Protein AF-A0A1V6HYK6-F1 (afdb_monomer_lite)

Secondary structure (DSSP, 8-state):
-HHHHHHHHHHHHHHTTSSS--EEEEEEESSEEEEEEEEEE-GGGHHHHHHHHHHHHHHHS--S---HHHHHHHHHSHHHHHHHHHHTSPPEEEEEE-TTS-EEEEEEEEEE-

pLDDT: mean 82.44, std 11.43, range [49.16, 95.62]

Radius of gyration: 14.45 Å; chains: 1; bounding box: 34×22×45 Å

Sequence (113 aa):
MIAANEMLDNVVKYTSNKILPQVFIAIRKMDTLQLITANTITPIQVDSLRNAVYDANRLSQPKTKIDHNEAKEKNKKLGLIDVYHKTKNPIQINFYTINDGSIFAEVIATFKI

Foldseek 3Di:
DVLLVLLVCVLCVVQVPDPDRDWDWDWDDDLWTKTKIKTWDAPVCVVVVVVLLVLLQVLLDDDDDQDPVNVVSCVVNVSNVVLCVVQVDRKDWDWDQDPVRIIIIMIMRIHRD

Structure (mmCIF, N/CA/C/O backbone):
data_AF-A0A1V6HYK6-F1
#
_entry.id   AF-A0A1V6HYK6-F1
#
loop_
_atom_site.group_PDB
_atom_site.id
_atom_site.type_symbol
_atom_site.label_atom_id
_atom_site.label_alt_id
_atom_site.label_comp_id
_atom_site.label_asym_id
_atom_site.label_entity_id
_atom_site.label_seq_id
_atom_site.pdbx_PDB_ins_code
_atom_site.Cartn_x
_atom_site.Cartn_y
_atom_site.Cartn_z
_atom_site.occupancy
_atom_site.B_iso_or_equiv
_atom_site.auth_seq_id
_atom_site.auth_comp_id
_atom_site.auth_asym_id
_atom_site.auth_atom_id
_atom_site.pdbx_PDB_model_num
ATOM 1 N N . MET A 1 1 ? -12.233 12.246 4.524 1.00 49.69 1 MET A N 1
ATOM 2 C CA . MET A 1 1 ? -11.544 13.059 3.497 1.00 49.69 1 MET A CA 1
ATOM 3 C C . MET A 1 1 ? -10.010 13.048 3.622 1.00 49.69 1 MET A C 1
ATOM 5 O O . MET A 1 1 ? -9.355 13.159 2.605 1.00 49.69 1 MET A O 1
ATOM 9 N N . ILE A 1 2 ? -9.415 12.818 4.805 1.00 63.06 2 ILE A N 1
ATOM 10 C CA . ILE A 1 2 ? -7.945 12.883 5.003 1.00 63.06 2 ILE A CA 1
ATOM 11 C C . ILE A 1 2 ? -7.184 11.633 4.500 1.00 63.06 2 ILE A C 1
ATOM 13 O O . ILE A 1 2 ? -6.073 11.755 4.007 1.00 63.06 2 ILE A O 1
ATOM 17 N N . ALA A 1 3 ? -7.766 10.430 4.564 1.00 68.75 3 ALA A N 1
ATOM 18 C CA . ALA A 1 3 ? -7.083 9.209 4.102 1.00 68.75 3 ALA A CA 1
ATOM 19 C C . ALA A 1 3 ? -6.807 9.201 2.586 1.00 68.75 3 ALA A C 1
ATOM 21 O O . ALA A 1 3 ? -5.848 8.579 2.145 1.00 68.75 3 ALA A O 1
ATOM 22 N N . ALA A 1 4 ? -7.620 9.921 1.805 1.00 72.25 4 ALA A N 1
ATOM 23 C CA . ALA A 1 4 ? -7.391 10.077 0.375 1.00 72.25 4 ALA A CA 1
ATOM 24 C C . ALA A 1 4 ? -6.117 10.858 0.069 1.00 72.25 4 ALA A C 1
ATOM 26 O O . ALA A 1 4 ? -5.361 10.448 -0.804 1.00 72.25 4 ALA A O 1
ATOM 27 N N . ASN A 1 5 ? -5.846 11.910 0.843 1.00 77.31 5 ASN A N 1
ATOM 28 C CA . ASN A 1 5 ? -4.618 12.684 0.708 1.00 77.31 5 ASN A CA 1
ATOM 29 C C . ASN A 1 5 ? -3.391 11.836 1.055 1.00 77.31 5 ASN A C 1
ATOM 31 O O . ASN A 1 5 ? -2.428 11.860 0.310 1.00 77.31 5 ASN A O 1
ATOM 35 N N . GLU A 1 6 ? -3.446 11.020 2.112 1.00 79.50 6 GLU A N 1
ATOM 36 C CA . GLU A 1 6 ? -2.322 10.141 2.484 1.00 79.50 6 GLU A CA 1
ATOM 37 C C . GLU A 1 6 ? -2.017 9.087 1.409 1.00 79.50 6 GLU A C 1
ATOM 39 O O . GLU A 1 6 ? -0.860 8.841 1.066 1.00 79.50 6 GLU A O 1
ATOM 44 N N . MET A 1 7 ? -3.057 8.450 0.858 1.00 81.12 7 MET A N 1
ATOM 45 C CA . MET A 1 7 ? -2.880 7.471 -0.218 1.00 81.12 7 MET A CA 1
ATOM 46 C C . MET A 1 7 ? -2.367 8.135 -1.498 1.00 81.12 7 MET A C 1
ATOM 48 O O . MET A 1 7 ? -1.476 7.594 -2.154 1.00 81.12 7 MET A O 1
ATOM 52 N N . LEU A 1 8 ? -2.875 9.327 -1.817 1.00 80.25 8 LEU A N 1
ATOM 53 C CA . LEU A 1 8 ? -2.424 10.108 -2.961 1.00 80.25 8 LEU A CA 1
ATOM 54 C C . LEU A 1 8 ? -0.969 10.558 -2.804 1.00 80.25 8 LEU A C 1
ATOM 56 O O . LEU A 1 8 ? -0.177 10.353 -3.717 1.00 80.25 8 LEU A O 1
ATOM 60 N N . ASP A 1 9 ? -0.596 11.099 -1.647 1.00 81.19 9 ASP A N 1
ATOM 61 C CA . ASP A 1 9 ? 0.763 11.548 -1.346 1.00 81.19 9 ASP A CA 1
ATOM 62 C C . ASP A 1 9 ? 1.774 10.415 -1.500 1.00 81.19 9 ASP A C 1
ATOM 64 O O . ASP A 1 9 ? 2.855 10.623 -2.052 1.00 81.19 9 ASP A O 1
ATOM 68 N N . ASN A 1 10 ? 1.434 9.208 -1.040 1.00 76.62 10 ASN A N 1
ATOM 69 C CA . ASN A 1 10 ? 2.308 8.044 -1.172 1.00 76.62 10 ASN A CA 1
ATOM 70 C C . ASN A 1 10 ? 2.553 7.680 -2.640 1.00 76.62 10 ASN A C 1
ATOM 72 O O . ASN A 1 10 ? 3.697 7.447 -3.036 1.00 76.62 10 ASN A O 1
ATOM 76 N N . VAL A 1 11 ? 1.500 7.672 -3.460 1.00 78.31 11 VAL A N 1
ATOM 77 C CA . VAL A 1 11 ? 1.625 7.350 -4.885 1.00 78.31 11 VAL A CA 1
ATOM 78 C C . VAL A 1 11 ? 2.319 8.476 -5.658 1.00 78.31 11 VAL A C 1
ATOM 80 O O . VAL A 1 11 ? 3.193 8.203 -6.481 1.00 78.31 11 VAL A O 1
ATOM 83 N N . VAL A 1 12 ? 2.015 9.741 -5.365 1.00 78.50 12 VAL A N 1
ATOM 84 C CA . VAL A 1 12 ? 2.657 10.902 -6.001 1.00 78.50 12 VAL A CA 1
ATOM 85 C C . VAL A 1 12 ? 4.147 10.964 -5.663 1.00 78.50 12 VAL A C 1
ATOM 87 O O . VAL A 1 12 ? 4.958 11.043 -6.580 1.00 78.50 12 VAL A O 1
ATOM 90 N N . LYS A 1 13 ? 4.540 10.847 -4.384 1.00 80.38 13 LYS A N 1
ATOM 91 C CA . LYS A 1 13 ? 5.960 10.848 -3.967 1.00 80.38 13 LYS A CA 1
ATOM 92 C C . LYS A 1 13 ? 6.772 9.749 -4.647 1.00 80.38 13 LYS A C 1
ATOM 94 O O . LYS A 1 13 ? 7.943 9.943 -4.956 1.00 80.38 13 LYS A O 1
ATOM 99 N N . TYR A 1 14 ? 6.166 8.582 -4.849 1.00 77.12 14 TYR A N 1
ATOM 100 C CA . TYR A 1 14 ? 6.841 7.463 -5.491 1.00 77.12 14 TYR A CA 1
ATOM 101 C C . TYR A 1 14 ? 6.953 7.645 -7.014 1.00 77.12 14 TYR A C 1
ATOM 103 O O . TYR A 1 14 ? 7.974 7.303 -7.615 1.00 77.12 14 TYR A O 1
ATOM 111 N N . THR A 1 15 ? 5.907 8.169 -7.655 1.00 76.81 15 THR A N 1
ATOM 112 C CA . THR A 1 15 ? 5.851 8.309 -9.116 1.00 76.81 15 THR A CA 1
ATOM 113 C C . THR A 1 15 ? 6.534 9.569 -9.642 1.00 76.81 15 THR A C 1
ATOM 115 O O . THR A 1 15 ? 7.009 9.537 -10.774 1.00 76.81 15 THR A O 1
ATOM 118 N N . SER A 1 16 ? 6.668 10.637 -8.845 1.00 77.81 16 SER A N 1
ATOM 119 C CA . SER A 1 16 ? 7.169 11.952 -9.289 1.00 77.81 16 SER A CA 1
ATOM 120 C C . SER A 1 16 ? 8.567 11.934 -9.909 1.00 77.81 16 SER A C 1
ATOM 122 O O . SER A 1 16 ? 8.887 12.796 -10.719 1.00 77.81 16 SER A O 1
ATOM 124 N N . ASN A 1 17 ? 9.396 10.955 -9.542 1.00 76.31 17 ASN A N 1
ATOM 125 C CA . ASN A 1 17 ? 10.773 10.829 -10.024 1.00 76.31 17 ASN A CA 1
ATOM 126 C C . ASN A 1 17 ? 10.908 9.834 -11.192 1.00 76.31 17 ASN A C 1
ATOM 128 O O . ASN A 1 17 ? 12.024 9.500 -11.590 1.00 76.31 17 ASN A O 1
ATOM 132 N N . LYS A 1 18 ? 9.792 9.312 -11.719 1.00 75.88 18 LYS A N 1
ATOM 133 C CA . LYS A 1 18 ? 9.788 8.388 -12.859 1.00 75.88 18 LYS A CA 1
ATOM 134 C C . LYS A 1 18 ? 9.641 9.139 -14.179 1.00 75.88 18 LYS A C 1
ATOM 136 O O . LYS A 1 18 ? 8.957 10.150 -14.256 1.00 75.88 18 LYS A O 1
ATOM 141 N N . ILE A 1 19 ? 10.235 8.578 -15.233 1.00 71.19 19 ILE A N 1
ATOM 142 C CA . ILE A 1 19 ? 10.196 9.131 -16.599 1.00 71.19 19 ILE A CA 1
ATOM 143 C C . ILE A 1 19 ? 8.756 9.184 -17.139 1.00 71.19 19 ILE A C 1
ATOM 145 O O . ILE A 1 19 ? 8.388 10.129 -17.826 1.00 71.19 19 ILE A O 1
ATOM 149 N N . LEU A 1 20 ? 7.933 8.186 -16.799 1.00 70.06 20 LEU A N 1
ATOM 150 C CA . LEU A 1 20 ? 6.510 8.127 -17.138 1.00 70.06 20 LEU A CA 1
ATOM 151 C C . LEU A 1 20 ? 5.700 7.822 -15.870 1.00 70.06 20 LEU A C 1
ATOM 153 O O . LEU A 1 20 ? 5.472 6.650 -15.552 1.00 70.06 20 LEU A O 1
ATOM 157 N N . PRO A 1 21 ? 5.307 8.849 -15.097 1.00 75.06 21 PRO A N 1
ATOM 158 C CA . PRO A 1 21 ? 4.503 8.653 -13.902 1.00 75.06 21 PRO A CA 1
ATOM 159 C C . PRO A 1 21 ? 3.094 8.203 -14.299 1.00 75.06 21 PRO A C 1
ATOM 161 O O . PRO A 1 21 ? 2.357 8.929 -14.960 1.00 75.06 21 PRO A O 1
ATOM 164 N N . GLN A 1 22 ? 2.715 6.997 -13.881 1.00 78.75 22 GLN A N 1
ATOM 165 C CA . GLN A 1 22 ? 1.355 6.486 -14.029 1.00 78.75 22 GLN A CA 1
ATOM 166 C C . GLN A 1 22 ? 0.741 6.329 -12.646 1.00 78.75 22 GLN A C 1
ATOM 168 O O . GLN A 1 22 ? 1.259 5.591 -11.805 1.00 78.75 22 GLN A O 1
ATOM 173 N N . VAL A 1 23 ? -0.359 7.044 -12.431 1.00 85.12 23 VAL A N 1
ATOM 174 C CA . VAL A 1 23 ? -1.134 7.030 -11.196 1.00 85.12 23 VAL A CA 1
ATOM 175 C C . VAL A 1 23 ? -2.565 6.680 -11.557 1.00 85.12 23 VAL A C 1
ATOM 177 O O . VAL A 1 23 ? -3.177 7.330 -12.401 1.00 85.12 23 VAL A O 1
ATOM 180 N N . PHE A 1 24 ? -3.097 5.655 -10.909 1.00 87.69 24 PHE A N 1
ATOM 181 C CA . PHE A 1 24 ? -4.496 5.281 -10.995 1.00 87.69 24 PHE A CA 1
ATOM 182 C C . PHE A 1 24 ? -5.164 5.560 -9.654 1.00 87.69 24 PHE A C 1
ATOM 184 O O . PHE A 1 24 ? -4.644 5.187 -8.601 1.00 87.69 24 PHE A O 1
ATOM 191 N N . ILE A 1 25 ? -6.316 6.224 -9.694 1.00 90.56 25 ILE A N 1
ATOM 192 C CA . ILE A 1 25 ? -7.130 6.513 -8.516 1.00 90.56 25 ILE A CA 1
ATOM 193 C C . ILE A 1 25 ? -8.562 6.144 -8.862 1.00 90.56 25 ILE A C 1
ATOM 195 O O . ILE A 1 25 ? -9.094 6.598 -9.874 1.00 90.56 25 ILE A O 1
ATOM 199 N N . ALA A 1 26 ? -9.195 5.355 -8.004 1.00 90.75 26 ALA A N 1
ATOM 200 C CA . ALA A 1 26 ? -10.605 5.041 -8.127 1.00 90.75 26 ALA A CA 1
ATOM 201 C C . ALA A 1 26 ? -11.301 5.103 -6.770 1.00 90.75 26 ALA A C 1
ATOM 203 O O . ALA A 1 26 ? -10.725 4.798 -5.725 1.00 90.75 26 ALA A O 1
ATOM 204 N N . ILE A 1 27 ? -12.577 5.480 -6.803 1.00 91.06 27 ILE A N 1
ATOM 205 C CA . ILE A 1 27 ? -13.486 5.374 -5.667 1.00 91.06 27 ILE A CA 1
ATOM 206 C C . ILE A 1 27 ? -14.596 4.420 -6.085 1.00 91.06 27 ILE A C 1
ATOM 208 O O . ILE A 1 27 ? -15.319 4.680 -7.045 1.00 91.06 27 ILE A O 1
ATOM 212 N N . ARG A 1 28 ? -14.734 3.311 -5.363 1.00 92.88 28 ARG A N 1
ATOM 213 C CA . ARG A 1 28 ? -15.757 2.294 -5.611 1.00 92.88 28 ARG A CA 1
ATOM 214 C C . ARG A 1 28 ? -16.747 2.301 -4.455 1.00 92.88 28 ARG A C 1
ATOM 216 O O . ARG A 1 28 ? -16.360 2.121 -3.305 1.00 92.88 28 ARG A O 1
ATOM 223 N N . LYS A 1 29 ? -18.029 2.500 -4.758 1.00 90.50 29 LYS A N 1
ATOM 224 C CA . LYS A 1 29 ? -19.120 2.389 -3.784 1.00 90.50 29 LYS A CA 1
ATOM 225 C C . LYS A 1 29 ? -19.883 1.088 -4.027 1.00 90.50 29 LYS A C 1
ATOM 227 O O . LYS A 1 29 ? -20.385 0.864 -5.123 1.00 90.50 29 LYS A O 1
ATOM 232 N N . MET A 1 30 ? -19.960 0.258 -2.997 1.00 86.62 30 MET A N 1
ATOM 233 C CA . MET A 1 30 ? -20.846 -0.903 -2.885 1.00 86.62 30 MET A CA 1
ATOM 234 C C . MET A 1 30 ? -21.529 -0.835 -1.508 1.00 86.62 30 MET A C 1
ATOM 236 O O . MET A 1 30 ? -21.907 0.253 -1.078 1.00 86.62 30 MET A O 1
ATOM 240 N N . ASP A 1 31 ? -21.583 -1.951 -0.777 1.00 91.00 31 ASP A N 1
ATOM 241 C CA . ASP A 1 31 ? -21.920 -2.016 0.654 1.00 91.00 31 ASP A CA 1
ATOM 242 C C . ASP A 1 31 ? -20.843 -1.360 1.540 1.00 91.00 31 ASP A C 1
ATOM 244 O O . ASP A 1 31 ? -21.035 -1.113 2.726 1.00 91.00 31 ASP A O 1
ATOM 248 N N . THR A 1 32 ? -19.680 -1.066 0.956 1.00 91.31 32 THR A N 1
ATOM 249 C CA . THR A 1 32 ? -18.600 -0.280 1.556 1.00 91.31 32 THR A CA 1
ATOM 250 C C . THR A 1 32 ? -18.155 0.806 0.583 1.00 91.31 32 THR A C 1
ATOM 252 O O . THR A 1 32 ? -18.434 0.741 -0.619 1.00 91.31 32 THR A O 1
ATOM 255 N N . LEU A 1 33 ? -17.457 1.820 1.089 1.00 92.38 33 LEU A N 1
ATOM 256 C CA . LEU A 1 33 ? -16.763 2.792 0.254 1.00 92.38 33 LEU A CA 1
ATOM 257 C C . LEU A 1 33 ? -15.290 2.395 0.197 1.00 92.38 33 LEU A C 1
ATOM 259 O O . LEU A 1 33 ? -14.622 2.359 1.226 1.00 92.38 33 LEU A O 1
ATOM 263 N N . GLN A 1 34 ? -14.776 2.115 -0.992 1.00 93.12 34 GLN A N 1
ATOM 264 C CA . GLN A 1 34 ? -13.375 1.780 -1.206 1.00 93.12 34 GLN A CA 1
ATOM 265 C C . GLN A 1 34 ? -12.673 2.922 -1.927 1.00 93.12 34 GLN A C 1
ATOM 267 O O . GLN A 1 34 ? -13.143 3.397 -2.962 1.00 93.12 34 GLN A O 1
ATOM 272 N N . LEU A 1 35 ? -11.538 3.341 -1.382 1.00 92.50 35 LEU A N 1
ATOM 273 C CA . LEU A 1 35 ? -10.576 4.183 -2.068 1.00 92.50 35 LEU A CA 1
ATOM 274 C C . LEU A 1 35 ? -9.426 3.304 -2.547 1.00 92.50 35 LEU A C 1
ATOM 276 O O . LEU A 1 35 ? -8.835 2.566 -1.760 1.00 92.50 35 LEU A O 1
ATOM 280 N N . ILE A 1 36 ? -9.116 3.415 -3.829 1.00 92.69 36 ILE A N 1
ATOM 281 C CA . ILE A 1 36 ? -8.119 2.610 -4.512 1.00 92.69 36 ILE A CA 1
ATOM 282 C C . ILE A 1 36 ? -7.090 3.560 -5.107 1.00 92.69 36 ILE A C 1
ATOM 284 O O . ILE A 1 36 ? -7.446 4.474 -5.852 1.00 92.69 36 ILE A O 1
ATOM 288 N N . THR A 1 37 ? -5.818 3.333 -4.800 1.00 92.81 37 THR A N 1
ATOM 289 C CA . THR A 1 37 ? -4.699 4.006 -5.462 1.00 92.81 37 THR A CA 1
ATOM 290 C C . THR A 1 37 ? -3.734 2.966 -5.991 1.00 92.81 37 THR A C 1
ATOM 292 O O . THR A 1 37 ? -3.389 2.033 -5.265 1.00 92.81 37 THR A O 1
ATOM 295 N N . ALA A 1 38 ? -3.276 3.126 -7.225 1.00 91.50 38 ALA A N 1
ATOM 296 C CA . ALA A 1 38 ? -2.371 2.174 -7.840 1.00 91.50 38 ALA A CA 1
ATOM 297 C C . ALA A 1 38 ? -1.325 2.849 -8.725 1.00 91.50 38 ALA A C 1
ATOM 299 O O . ALA A 1 38 ? -1.543 3.931 -9.274 1.00 91.50 38 ALA A O 1
ATOM 300 N N . ASN A 1 39 ? -0.180 2.189 -8.862 1.00 91.38 39 ASN A N 1
ATOM 301 C CA . ASN A 1 39 ? 0.905 2.607 -9.738 1.00 91.38 39 ASN A CA 1
ATOM 302 C C . ASN A 1 39 ? 1.787 1.415 -10.121 1.00 91.38 39 ASN A C 1
ATOM 304 O O . ASN A 1 39 ? 1.808 0.382 -9.449 1.00 91.38 39 ASN A O 1
ATOM 308 N N . THR A 1 40 ? 2.576 1.589 -11.178 1.00 90.25 40 THR A N 1
ATOM 309 C CA . THR A 1 40 ? 3.530 0.569 -11.619 1.00 90.25 40 THR A CA 1
ATOM 310 C C . THR A 1 40 ? 4.815 0.620 -10.786 1.00 90.25 40 THR A C 1
ATOM 312 O O . THR A 1 40 ? 5.430 1.684 -10.613 1.00 90.25 40 THR A O 1
ATOM 315 N N . ILE A 1 41 ? 5.242 -0.536 -10.286 1.00 88.69 41 ILE A N 1
ATOM 316 C CA . ILE A 1 41 ? 6.475 -0.768 -9.527 1.00 88.69 41 ILE A CA 1
ATOM 317 C C . ILE A 1 41 ? 7.330 -1.842 -10.210 1.00 88.69 41 ILE A C 1
ATOM 319 O O . ILE A 1 41 ? 6.862 -2.564 -11.092 1.00 88.69 41 ILE A O 1
ATOM 323 N N . THR A 1 42 ? 8.593 -1.957 -9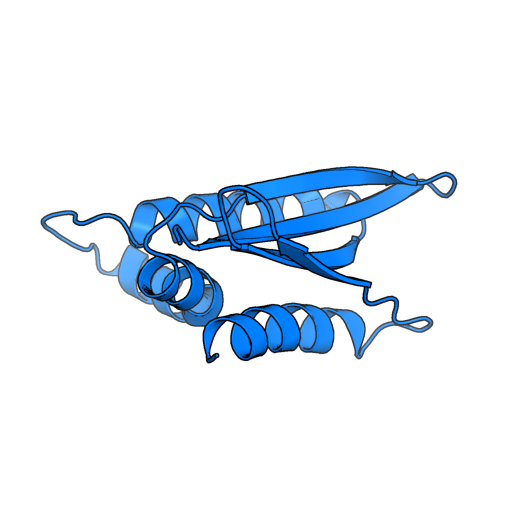.804 1.00 88.75 42 THR A N 1
ATOM 324 C CA . THR A 1 42 ? 9.464 -3.043 -10.269 1.00 88.75 42 THR A CA 1
ATOM 325 C C . THR A 1 42 ? 9.274 -4.303 -9.412 1.00 88.75 42 THR A C 1
ATOM 327 O O . THR A 1 42 ? 8.901 -4.191 -8.240 1.00 88.75 42 THR A O 1
ATOM 330 N N . PRO A 1 43 ? 9.568 -5.510 -9.937 1.00 88.75 43 PRO A N 1
ATOM 331 C CA . PRO A 1 43 ? 9.408 -6.759 -9.184 1.00 88.75 43 PRO A CA 1
ATOM 332 C C . PRO A 1 43 ? 10.140 -6.783 -7.833 1.00 88.75 43 PRO A C 1
ATOM 334 O O . PRO A 1 43 ? 9.587 -7.252 -6.843 1.00 88.75 43 PRO A O 1
ATOM 337 N N . ILE A 1 44 ? 11.340 -6.194 -7.751 1.00 89.38 44 ILE A N 1
ATOM 338 C CA . ILE A 1 44 ? 12.130 -6.125 -6.506 1.00 89.38 44 ILE A CA 1
ATOM 339 C C . ILE A 1 44 ? 11.442 -5.316 -5.389 1.00 89.38 44 ILE A C 1
ATOM 341 O O . ILE A 1 44 ? 11.773 -5.457 -4.215 1.00 89.38 44 ILE A O 1
ATOM 345 N N . GLN A 1 45 ? 10.471 -4.463 -5.727 1.00 86.56 45 GLN A N 1
ATOM 346 C CA . GLN A 1 45 ? 9.774 -3.603 -4.765 1.00 86.56 45 GLN A CA 1
ATOM 347 C C . GLN A 1 45 ? 8.523 -4.252 -4.167 1.00 86.56 45 GLN A C 1
ATOM 349 O O . GLN A 1 45 ? 7.989 -3.735 -3.184 1.00 86.56 45 GLN A O 1
ATOM 354 N N . VAL A 1 46 ? 8.063 -5.375 -4.727 1.00 91.19 46 VAL A N 1
ATOM 355 C CA . VAL A 1 46 ? 6.828 -6.053 -4.310 1.00 91.19 46 VAL A CA 1
ATOM 356 C C . VAL A 1 46 ? 6.877 -6.432 -2.834 1.00 91.19 46 VAL A C 1
ATOM 358 O O . VAL A 1 46 ? 5.977 -6.068 -2.077 1.00 91.19 46 VAL A O 1
ATOM 361 N N . ASP A 1 47 ? 7.941 -7.109 -2.402 1.00 89.94 47 ASP A N 1
ATOM 362 C CA . ASP A 1 47 ? 8.061 -7.572 -1.017 1.00 89.94 47 ASP A CA 1
ATOM 363 C C . ASP A 1 47 ? 8.189 -6.403 -0.039 1.00 89.94 47 ASP A C 1
ATOM 365 O O . ASP A 1 47 ? 7.578 -6.414 1.028 1.00 89.94 47 ASP A O 1
ATOM 369 N N . SER A 1 48 ? 8.911 -5.347 -0.427 1.00 87.94 48 SER A N 1
ATOM 370 C CA . SER A 1 48 ? 9.044 -4.136 0.387 1.00 87.94 48 SER A CA 1
ATOM 371 C C . SER A 1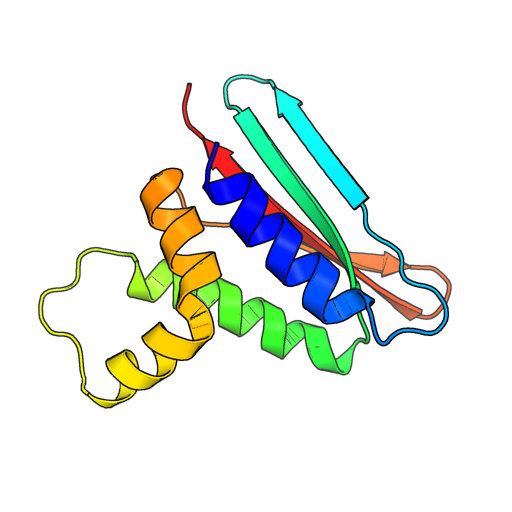 48 ? 7.690 -3.461 0.623 1.00 87.94 48 SER A C 1
ATOM 373 O O . SER A 1 48 ? 7.353 -3.143 1.766 1.00 87.94 48 SER A O 1
ATOM 375 N N . LEU A 1 49 ? 6.882 -3.297 -0.430 1.00 88.50 49 LEU A N 1
ATOM 376 C CA . LEU A 1 49 ? 5.563 -2.678 -0.319 1.00 88.50 49 LEU A CA 1
ATOM 377 C C . LEU A 1 49 ? 4.572 -3.580 0.433 1.00 88.50 49 LEU A C 1
ATOM 379 O O . LEU A 1 49 ? 3.825 -3.095 1.284 1.00 88.50 49 LEU A O 1
ATOM 383 N N . ARG A 1 50 ? 4.607 -4.896 0.183 1.00 91.50 50 ARG A N 1
ATOM 384 C CA . ARG A 1 50 ? 3.792 -5.876 0.916 1.00 91.50 50 ARG A CA 1
ATOM 385 C C . ARG A 1 50 ? 4.083 -5.822 2.416 1.00 91.50 50 ARG A C 1
ATOM 387 O O . ARG A 1 50 ? 3.148 -5.728 3.210 1.00 91.50 50 ARG A O 1
ATOM 394 N N . ASN A 1 51 ? 5.360 -5.822 2.799 1.00 89.81 51 ASN A N 1
ATOM 395 C CA . ASN A 1 51 ? 5.778 -5.747 4.199 1.00 89.81 51 ASN A CA 1
ATOM 396 C C . ASN A 1 51 ? 5.373 -4.414 4.838 1.00 89.81 51 ASN A C 1
ATOM 398 O O . ASN A 1 51 ? 4.885 -4.399 5.964 1.00 89.81 51 ASN A O 1
ATOM 402 N N . ALA A 1 52 ? 5.482 -3.296 4.111 1.00 86.88 52 ALA A N 1
ATOM 403 C CA . ALA A 1 52 ? 5.052 -1.993 4.613 1.00 86.88 52 ALA A CA 1
ATOM 404 C C . ALA A 1 52 ? 3.549 -1.952 4.949 1.00 86.88 52 ALA A C 1
ATOM 406 O O . ALA A 1 52 ? 3.181 -1.455 6.016 1.00 86.88 52 ALA A O 1
ATOM 407 N N . VAL A 1 53 ? 2.689 -2.503 4.083 1.00 89.81 53 VAL A N 1
ATOM 408 C CA . VAL A 1 53 ? 1.237 -2.597 4.329 1.00 89.81 53 VAL A CA 1
ATOM 409 C C . VAL A 1 53 ? 0.928 -3.570 5.470 1.00 89.81 53 VAL A C 1
ATOM 411 O O . VAL A 1 53 ? 0.126 -3.25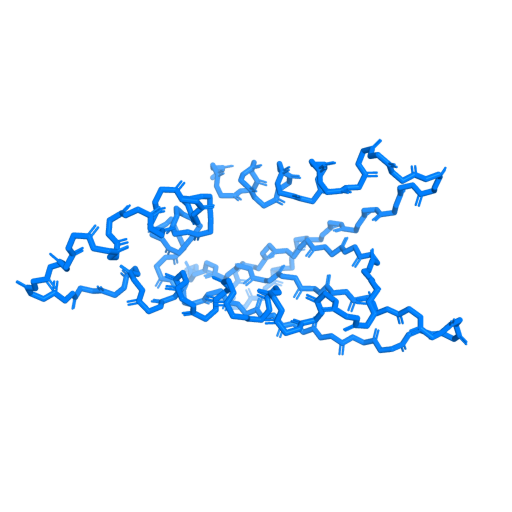1 6.350 1.00 89.81 53 VAL A O 1
ATOM 414 N N . TYR A 1 54 ? 1.590 -4.731 5.495 1.00 90.12 54 TYR A N 1
ATOM 415 C CA . TYR A 1 54 ? 1.442 -5.712 6.571 1.00 90.12 54 TYR A CA 1
ATOM 416 C C . TYR A 1 54 ? 1.786 -5.112 7.940 1.00 90.12 54 TYR A C 1
ATOM 418 O O . TYR A 1 54 ? 0.991 -5.197 8.878 1.00 90.12 54 TYR A O 1
ATOM 426 N N . ASP A 1 55 ? 2.932 -4.442 8.044 1.00 86.50 55 ASP A N 1
ATOM 427 C CA . ASP A 1 55 ? 3.368 -3.819 9.287 1.00 86.50 55 ASP A CA 1
ATOM 428 C C . ASP A 1 55 ? 2.473 -2.655 9.692 1.00 86.50 55 ASP A C 1
ATOM 430 O O . ASP A 1 55 ? 2.165 -2.521 10.873 1.00 86.50 55 ASP A O 1
ATOM 434 N N . ALA A 1 56 ? 2.009 -1.837 8.743 1.00 86.06 56 ALA A N 1
ATOM 435 C CA . ALA A 1 56 ? 1.056 -0.774 9.041 1.00 86.06 56 ALA A CA 1
ATOM 436 C C . ALA A 1 56 ? -0.229 -1.345 9.658 1.00 86.06 56 ALA A C 1
ATOM 438 O O . ALA A 1 56 ? -0.658 -0.885 10.715 1.00 86.06 56 ALA A O 1
ATOM 439 N N . ASN A 1 57 ? -0.796 -2.401 9.070 1.00 89.94 57 ASN A N 1
ATOM 440 C CA . ASN A 1 57 ? -1.962 -3.087 9.629 1.00 89.94 57 ASN A CA 1
ATOM 441 C C . ASN A 1 57 ? -1.675 -3.658 11.028 1.00 89.94 57 ASN A C 1
ATOM 443 O O . ASN A 1 57 ? -2.481 -3.477 11.939 1.00 89.94 57 ASN A O 1
ATOM 447 N N . ARG A 1 58 ? -0.519 -4.307 11.224 1.00 88.50 58 ARG A N 1
ATOM 448 C CA . ARG A 1 58 ? -0.108 -4.898 12.509 1.00 88.50 58 ARG A CA 1
ATOM 449 C C . ARG A 1 58 ? 0.066 -3.847 13.607 1.00 88.50 58 ARG A C 1
ATOM 451 O O . ARG A 1 58 ? -0.419 -4.046 14.717 1.00 88.50 58 ARG A O 1
ATOM 458 N N . LEU A 1 59 ? 0.757 -2.748 13.305 1.00 84.75 59 LEU A N 1
ATOM 459 C CA . LEU A 1 59 ? 1.070 -1.666 14.246 1.00 84.75 59 LEU A CA 1
ATOM 460 C C . LEU A 1 59 ? -0.143 -0.786 14.574 1.00 84.75 59 LEU A C 1
ATOM 462 O O . LEU A 1 59 ? -0.138 -0.102 15.596 1.00 84.75 59 LEU A O 1
ATOM 466 N N . SER A 1 60 ? -1.168 -0.792 13.720 1.00 84.56 60 SER A N 1
ATOM 467 C CA . SER A 1 60 ? -2.404 -0.031 13.939 1.00 84.56 60 SER A CA 1
ATOM 468 C C . SER A 1 60 ? -3.428 -0.778 14.800 1.00 84.56 60 SER A C 1
ATOM 470 O O . SER A 1 60 ? -4.418 -0.190 15.245 1.00 84.56 60 SER A O 1
ATOM 472 N N . GLN A 1 61 ? -3.213 -2.074 15.047 1.00 83.81 61 GLN A N 1
ATOM 473 C CA . GLN A 1 61 ? -4.030 -2.828 15.989 1.00 83.81 61 GLN A CA 1
ATOM 474 C C . GLN A 1 61 ? -3.725 -2.395 17.430 1.00 83.81 61 GLN A C 1
ATOM 476 O O . GLN A 1 61 ? -2.568 -2.128 17.765 1.00 83.81 61 GLN A O 1
ATOM 481 N N . PRO A 1 62 ? -4.728 -2.367 18.322 1.00 73.12 62 PRO A N 1
ATOM 482 C CA . PRO A 1 62 ? -4.483 -2.113 19.734 1.00 73.12 62 PRO A CA 1
ATOM 483 C C . PRO A 1 62 ? -3.602 -3.236 20.314 1.00 73.12 62 PRO A C 1
ATOM 485 O O . PRO A 1 62 ? -4.068 -4.362 20.481 1.00 73.12 62 PRO A O 1
ATOM 488 N N . LYS A 1 63 ? -2.327 -2.953 20.618 1.00 69.25 63 LYS A N 1
ATOM 489 C CA . LYS A 1 63 ? -1.450 -3.840 21.403 1.00 69.25 63 LYS A CA 1
ATOM 490 C C . LYS A 1 63 ? -0.788 -3.091 22.557 1.00 69.25 63 LYS A C 1
ATOM 492 O O . LYS A 1 63 ? -0.438 -1.921 22.453 1.00 69.25 63 LYS A O 1
ATOM 497 N N . THR A 1 64 ? -0.652 -3.800 23.674 1.00 49.16 64 THR A N 1
ATOM 498 C CA . THR A 1 64 ? -0.472 -3.267 25.032 1.00 49.16 64 THR A CA 1
ATOM 499 C C . THR A 1 64 ? 0.938 -2.800 25.394 1.00 49.16 64 THR A C 1
ATOM 501 O O . THR A 1 64 ? 1.095 -2.241 26.473 1.00 49.16 64 THR A O 1
ATOM 504 N N . LYS A 1 65 ? 1.963 -2.975 24.550 1.00 54.25 65 LYS A N 1
ATOM 505 C CA . LYS A 1 65 ? 3.313 -2.410 24.752 1.00 54.25 65 LYS A CA 1
ATOM 506 C C . LYS A 1 65 ? 3.981 -2.221 23.388 1.00 54.25 65 LYS A C 1
ATOM 508 O O . LYS A 1 65 ? 4.099 -3.192 22.650 1.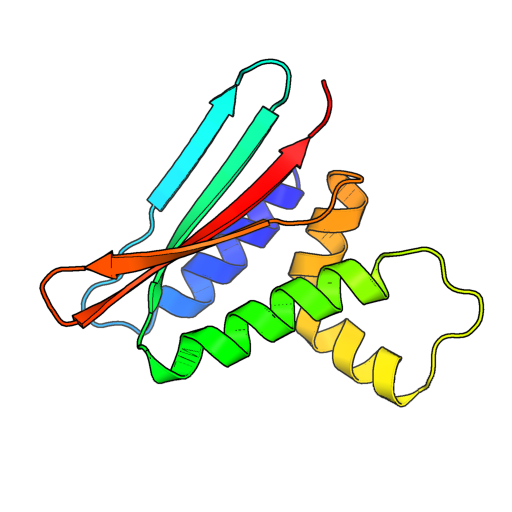00 54.25 65 LYS A O 1
ATOM 513 N N . ILE A 1 66 ? 4.371 -0.990 23.056 1.00 57.28 66 ILE A N 1
ATOM 514 C CA . ILE A 1 66 ? 5.106 -0.659 21.825 1.00 57.28 66 ILE A CA 1
ATOM 515 C C . ILE A 1 66 ? 6.603 -0.715 22.152 1.00 57.28 66 ILE A C 1
ATOM 517 O O . ILE A 1 66 ? 7.044 -0.036 23.080 1.00 57.28 66 ILE A O 1
ATOM 521 N N . ASP A 1 67 ? 7.371 -1.512 21.410 1.00 64.75 67 ASP A N 1
ATOM 522 C CA . ASP A 1 67 ? 8.838 -1.549 21.513 1.00 64.75 67 ASP A CA 1
ATOM 523 C C . ASP A 1 67 ? 9.468 -0.293 20.864 1.00 64.75 67 ASP A C 1
ATOM 525 O O . ASP A 1 67 ? 8.929 0.302 19.930 1.00 64.75 67 ASP A O 1
ATOM 529 N N . HIS A 1 68 ? 10.635 0.138 21.339 1.00 55.69 68 HIS A N 1
ATOM 530 C CA . HIS A 1 68 ? 11.334 1.334 20.864 1.00 55.69 68 HIS A CA 1
ATOM 531 C C . HIS A 1 68 ? 11.746 1.230 19.382 1.00 55.69 68 HIS A C 1
ATOM 533 O O . HIS A 1 68 ? 11.736 2.228 18.655 1.00 55.69 68 HIS A O 1
ATOM 539 N N . ASN A 1 69 ? 12.030 0.015 18.899 1.00 62.69 69 ASN A N 1
ATOM 540 C CA . ASN A 1 69 ? 12.277 -0.248 17.477 1.00 62.69 69 ASN A CA 1
ATOM 541 C C . ASN A 1 69 ? 10.999 -0.134 16.630 1.00 62.69 69 ASN A C 1
ATOM 543 O O . ASN A 1 69 ? 11.043 0.391 15.514 1.00 62.69 69 ASN A O 1
ATOM 547 N N . GLU A 1 70 ? 9.845 -0.517 17.184 1.00 62.09 70 GLU A N 1
ATOM 548 C CA . GLU A 1 70 ? 8.548 -0.339 16.526 1.00 62.09 70 GLU A CA 1
ATOM 549 C C . GLU A 1 70 ? 8.168 1.141 16.408 1.00 62.09 70 GLU A C 1
ATOM 551 O O . GLU A 1 70 ? 7.540 1.528 15.426 1.00 62.09 70 GLU A O 1
ATOM 556 N N . ALA A 1 71 ? 8.603 2.003 17.333 1.00 57.75 71 ALA A N 1
ATOM 557 C CA . ALA A 1 71 ? 8.363 3.446 17.252 1.00 57.75 71 ALA A CA 1
ATOM 558 C C . ALA A 1 71 ? 9.083 4.115 16.060 1.00 57.75 71 ALA A C 1
ATOM 560 O O . ALA A 1 71 ? 8.506 4.971 15.384 1.00 57.75 71 ALA A O 1
ATOM 56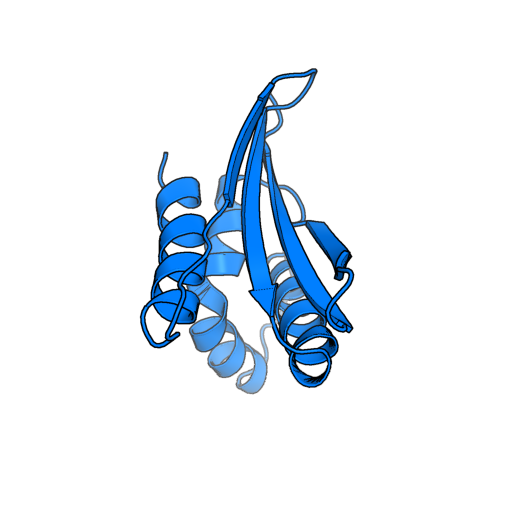1 N N . LYS A 1 72 ? 10.323 3.704 15.747 1.00 59.62 72 LYS A N 1
ATOM 562 C CA . LYS A 1 72 ? 11.056 4.202 14.563 1.00 59.62 72 LYS A CA 1
ATOM 563 C C . LYS A 1 72 ? 10.439 3.718 13.252 1.00 59.62 72 LYS A C 1
ATOM 565 O O . LYS A 1 72 ? 10.364 4.489 12.295 1.00 59.62 72 LYS A O 1
ATOM 570 N N . GLU A 1 73 ? 9.988 2.467 13.198 1.00 61.56 73 GLU A N 1
ATOM 571 C CA . GLU A 1 73 ? 9.265 1.945 12.034 1.00 61.56 73 GLU A CA 1
ATOM 572 C C . GLU A 1 73 ? 7.909 2.623 11.842 1.00 61.56 73 GLU A C 1
ATOM 574 O O . GLU A 1 73 ? 7.551 2.987 10.719 1.00 61.56 73 GLU A O 1
ATOM 579 N N . LYS A 1 74 ? 7.189 2.856 12.944 1.00 61.00 74 LYS A N 1
ATOM 580 C CA . LYS A 1 74 ? 5.912 3.567 12.964 1.00 61.00 74 LYS A CA 1
ATOM 581 C C . LYS A 1 74 ? 6.034 4.946 12.318 1.00 61.00 74 LYS A C 1
ATOM 583 O O . LYS A 1 74 ? 5.204 5.275 11.479 1.00 61.00 74 LYS A O 1
ATOM 588 N N . ASN A 1 75 ? 7.111 5.686 12.598 1.00 60.28 75 ASN A N 1
ATOM 589 C CA . ASN A 1 75 ? 7.374 6.998 11.992 1.00 60.28 75 ASN A CA 1
ATOM 590 C C . ASN A 1 75 ? 7.558 6.960 10.463 1.00 60.28 75 ASN A C 1
ATOM 592 O O . ASN A 1 75 ? 7.152 7.893 9.776 1.00 60.28 75 ASN A O 1
ATOM 596 N N . LYS A 1 76 ? 8.131 5.886 9.905 1.00 64.81 76 LYS A N 1
ATOM 597 C CA . LYS A 1 76 ? 8.292 5.734 8.445 1.00 64.81 76 LYS A CA 1
ATOM 598 C C . LYS A 1 76 ? 6.999 5.316 7.739 1.00 64.81 76 LYS A C 1
ATOM 600 O O . LYS A 1 76 ? 6.875 5.517 6.536 1.00 64.81 76 LYS A O 1
ATOM 605 N N . LYS A 1 77 ? 6.056 4.722 8.477 1.00 71.94 77 LYS A N 1
ATOM 606 C CA . LYS A 1 77 ? 4.807 4.136 7.962 1.00 71.94 77 LYS A CA 1
ATOM 607 C C . LYS A 1 77 ? 3.561 4.939 8.379 1.00 71.94 77 LYS A C 1
ATOM 609 O O . LYS A 1 77 ? 2.447 4.451 8.196 1.00 71.94 77 LYS A O 1
ATOM 614 N N . LEU A 1 78 ? 3.738 6.162 8.906 1.00 69.25 78 LEU A N 1
ATOM 615 C CA . LEU A 1 78 ? 2.658 6.992 9.466 1.00 69.25 78 LEU A CA 1
ATOM 616 C C . LEU A 1 78 ? 1.489 7.168 8.501 1.00 69.25 78 LEU A C 1
ATOM 618 O O . LEU A 1 78 ? 0.361 6.955 8.918 1.00 69.25 78 LEU A O 1
ATOM 622 N N . GLY A 1 79 ? 1.742 7.449 7.218 1.00 80.00 79 GLY A N 1
ATOM 623 C CA . GLY A 1 79 ? 0.667 7.653 6.240 1.00 80.00 79 GLY A CA 1
ATOM 624 C C . GLY A 1 79 ? -0.255 6.435 6.085 1.00 80.00 79 GLY A C 1
ATOM 625 O O . GLY A 1 79 ? -1.474 6.578 6.065 1.00 80.00 79 GLY A O 1
ATOM 626 N N . LEU A 1 80 ? 0.295 5.214 6.052 1.00 83.19 80 LEU A N 1
ATOM 627 C CA . LEU A 1 80 ? -0.510 3.985 5.979 1.00 83.19 80 LEU A CA 1
ATOM 628 C C . LEU A 1 80 ? -1.215 3.694 7.313 1.00 83.19 80 LEU A C 1
ATOM 630 O O . LEU A 1 80 ? -2.392 3.351 7.328 1.00 83.19 80 LEU A O 1
ATOM 634 N N . ILE A 1 81 ? -0.538 3.886 8.444 1.00 84.12 81 ILE A N 1
ATOM 635 C CA . ILE A 1 81 ? -1.136 3.712 9.781 1.00 84.12 81 ILE A CA 1
ATOM 636 C C . ILE A 1 81 ? -2.324 4.668 9.978 1.00 84.12 81 ILE A C 1
ATOM 638 O O . ILE A 1 81 ? -3.391 4.285 10.462 1.00 84.12 81 ILE A O 1
ATOM 642 N N . ASP A 1 82 ? -2.180 5.902 9.517 1.00 83.69 82 ASP A N 1
ATOM 643 C CA . ASP A 1 82 ? -3.232 6.906 9.506 1.00 83.69 82 ASP A CA 1
ATOM 644 C C . ASP A 1 82 ? -4.437 6.477 8.664 1.00 83.69 82 ASP A C 1
ATOM 646 O O . ASP A 1 82 ? -5.584 6.651 9.086 1.00 83.69 82 ASP A O 1
ATOM 650 N N . VAL A 1 83 ? -4.197 5.902 7.481 1.00 85.38 83 VAL A N 1
ATOM 651 C CA . VAL A 1 83 ? -5.255 5.344 6.626 1.00 85.38 83 VAL A CA 1
ATOM 652 C C . VAL A 1 83 ? -6.007 4.232 7.360 1.00 85.38 83 VAL A C 1
ATOM 654 O O . VAL A 1 83 ? -7.242 4.241 7.359 1.00 85.38 83 VAL A O 1
ATOM 657 N N . TYR A 1 84 ? -5.305 3.330 8.053 1.00 88.88 84 TYR A N 1
ATOM 658 C CA . TYR A 1 84 ? -5.943 2.299 8.877 1.00 88.88 84 TYR A CA 1
ATOM 659 C C . TYR A 1 84 ? -6.843 2.918 9.952 1.00 88.88 84 TYR A C 1
ATOM 661 O O . TYR A 1 84 ? -8.017 2.570 10.054 1.00 88.88 84 TYR A O 1
ATOM 669 N N . HIS A 1 85 ? -6.342 3.865 10.751 1.00 85.94 85 HIS A N 1
ATOM 670 C CA . HIS A 1 85 ? -7.129 4.452 11.843 1.00 85.94 85 HIS A CA 1
ATOM 671 C C . HIS A 1 85 ? -8.342 5.250 11.343 1.00 85.94 85 HIS A C 1
ATOM 673 O O . HIS A 1 85 ? -9.399 5.223 11.977 1.00 85.94 85 HIS A O 1
ATOM 679 N N . LYS A 1 86 ? -8.218 5.917 10.189 1.00 85.62 86 LYS A N 1
ATOM 680 C CA . LYS A 1 86 ? -9.308 6.678 9.555 1.00 85.62 86 LYS A CA 1
ATOM 681 C C . LYS A 1 86 ? -10.387 5.763 8.963 1.00 85.62 86 LYS A C 1
ATOM 683 O O . LYS A 1 86 ? -11.559 6.125 8.981 1.00 85.62 86 LYS A O 1
ATOM 688 N N . THR A 1 87 ? -10.007 4.597 8.446 1.00 88.25 87 THR A N 1
ATOM 689 C CA . THR A 1 87 ? -10.937 3.619 7.845 1.00 88.25 87 THR A CA 1
ATOM 690 C C . THR A 1 87 ? -11.477 2.611 8.860 1.00 88.25 87 THR A C 1
ATOM 692 O O . THR A 1 87 ? -12.526 2.011 8.633 1.00 88.25 87 THR A O 1
ATOM 695 N N . LYS A 1 88 ? -10.774 2.441 9.990 1.00 88.31 88 LYS A N 1
ATOM 696 C CA . LYS A 1 88 ? -10.989 1.395 11.001 1.00 88.31 88 LYS A CA 1
ATOM 697 C C . LYS A 1 88 ? -11.020 -0.010 10.387 1.00 88.31 88 LYS A C 1
ATOM 699 O O . LYS A 1 88 ? -11.769 -0.874 10.843 1.00 88.31 88 LYS A O 1
ATOM 704 N N . ASN A 1 89 ? -10.231 -0.225 9.338 1.00 90.38 89 ASN A N 1
ATOM 705 C CA . ASN A 1 89 ? -10.225 -1.451 8.553 1.00 90.38 89 ASN A CA 1
ATOM 706 C C . ASN A 1 89 ? -8.800 -1.728 8.039 1.00 90.38 89 ASN A C 1
ATOM 708 O O . ASN A 1 89 ? -8.097 -0.771 7.704 1.00 90.38 89 ASN A O 1
ATOM 712 N N . PRO A 1 90 ? -8.351 -2.994 7.951 1.00 92.06 90 PRO A N 1
ATOM 713 C CA . PRO A 1 90 ? -7.068 -3.307 7.342 1.00 92.06 90 PRO A CA 1
ATOM 714 C C . PRO A 1 90 ? -6.983 -2.824 5.893 1.00 92.06 90 PRO A C 1
ATOM 716 O O . PRO A 1 90 ? -7.920 -2.973 5.108 1.00 92.06 90 PRO A O 1
ATOM 719 N N . ILE A 1 91 ? -5.826 -2.273 5.544 1.00 93.06 91 ILE A N 1
ATOM 720 C CA . ILE A 1 91 ? -5.477 -1.882 4.181 1.00 93.06 91 ILE A CA 1
ATOM 721 C C . ILE A 1 91 ? -5.177 -3.154 3.396 1.00 93.06 91 ILE A C 1
ATOM 723 O O . ILE A 1 91 ? -4.432 -4.017 3.871 1.00 93.06 91 ILE A O 1
ATOM 727 N N . GLN A 1 92 ? -5.741 -3.272 2.202 1.00 94.81 92 GLN A N 1
ATOM 728 C CA . GLN A 1 92 ? -5.476 -4.389 1.300 1.00 94.81 92 GLN A CA 1
ATOM 729 C C . GLN A 1 92 ? -4.484 -3.959 0.222 1.00 94.81 92 GLN A C 1
ATOM 731 O O . GLN A 1 92 ? -4.401 -2.778 -0.126 1.00 94.81 92 GLN A O 1
ATOM 736 N N . ILE A 1 93 ? -3.733 -4.925 -0.302 1.00 95.06 93 ILE A N 1
ATOM 737 C CA . ILE A 1 93 ? -2.824 -4.706 -1.418 1.00 95.06 93 ILE A CA 1
ATOM 738 C C . ILE A 1 93 ? -2.896 -5.867 -2.405 1.00 95.06 93 ILE A C 1
ATOM 740 O O . ILE A 1 93 ? -2.797 -7.025 -1.999 1.00 95.06 93 ILE A O 1
ATOM 744 N N . ASN A 1 94 ? -3.027 -5.542 -3.688 1.00 95.62 94 ASN A N 1
ATOM 745 C CA . ASN A 1 94 ? -2.988 -6.495 -4.791 1.00 95.62 94 ASN A CA 1
ATOM 746 C C . ASN A 1 94 ? -1.822 -6.170 -5.728 1.00 95.62 94 ASN A C 1
ATOM 748 O O . ASN A 1 94 ? -1.395 -5.020 -5.848 1.00 95.62 94 ASN A O 1
ATOM 752 N N . PHE A 1 95 ? -1.316 -7.194 -6.409 1.00 95.00 95 PHE A N 1
ATOM 753 C CA . PHE A 1 95 ? -0.233 -7.071 -7.377 1.00 95.00 95 PHE A CA 1
ATOM 754 C C . PHE A 1 95 ? -0.617 -7.802 -8.657 1.00 95.00 95 PHE A C 1
ATOM 756 O O . PHE A 1 95 ? -0.994 -8.972 -8.607 1.00 95.00 95 PHE A O 1
ATOM 763 N N . TYR A 1 96 ? -0.471 -7.127 -9.791 1.00 94.12 96 TYR A N 1
ATOM 764 C CA . TYR A 1 96 ? -0.767 -7.681 -11.106 1.00 94.12 96 TYR A CA 1
ATOM 765 C C . TYR A 1 96 ? 0.450 -7.510 -12.005 1.00 94.12 96 TYR A C 1
ATOM 767 O O . TYR A 1 96 ? 0.930 -6.395 -12.199 1.00 94.12 96 TYR A O 1
ATOM 775 N N . THR A 1 97 ? 0.969 -8.604 -12.552 1.00 93.50 97 THR A N 1
ATOM 776 C CA . THR A 1 97 ? 2.021 -8.522 -13.567 1.00 93.50 97 THR A CA 1
ATOM 777 C C . THR A 1 97 ? 1.427 -7.963 -14.855 1.00 93.50 97 THR A C 1
ATOM 779 O O . THR A 1 97 ? 0.405 -8.459 -15.328 1.00 93.50 97 THR A O 1
ATOM 782 N N . ILE A 1 98 ? 2.058 -6.932 -15.412 1.00 89.00 98 ILE A N 1
ATOM 783 C CA . ILE A 1 98 ? 1.698 -6.369 -16.716 1.00 89.00 98 ILE A CA 1
ATOM 784 C C . ILE A 1 98 ? 2.654 -6.880 -17.801 1.00 89.00 98 ILE A C 1
ATOM 786 O O . ILE A 1 98 ? 3.706 -7.443 -17.503 1.00 89.00 98 ILE A O 1
ATOM 790 N N . ASN A 1 99 ? 2.275 -6.715 -19.071 1.00 86.88 99 ASN A N 1
ATOM 791 C CA . ASN A 1 99 ? 2.925 -7.377 -20.211 1.00 86.88 99 ASN A CA 1
ATOM 792 C C . ASN A 1 99 ? 4.436 -7.113 -20.344 1.00 86.88 99 ASN A 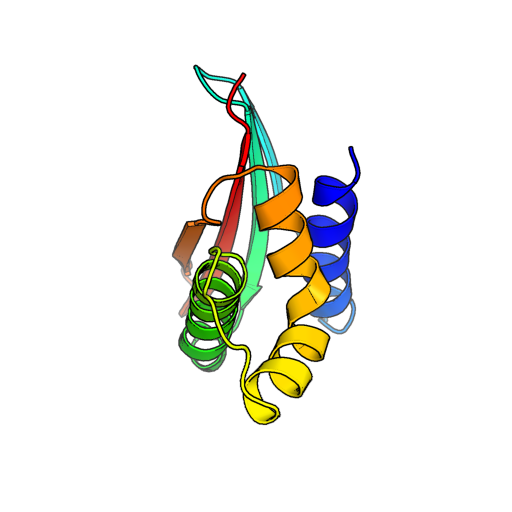C 1
ATOM 794 O O . ASN A 1 99 ? 5.142 -7.942 -20.909 1.00 86.88 99 ASN A O 1
ATOM 798 N N . ASP A 1 100 ? 4.939 -5.986 -19.838 1.00 86.19 100 ASP A N 1
ATOM 799 C CA . ASP A 1 100 ? 6.363 -5.630 -19.874 1.00 86.19 100 ASP A CA 1
ATOM 800 C C . ASP A 1 100 ? 7.176 -6.191 -18.686 1.00 86.19 100 ASP A C 1
ATOM 802 O O . ASP A 1 100 ? 8.357 -5.882 -18.536 1.00 86.19 100 ASP A O 1
ATOM 806 N N . GLY A 1 101 ? 6.555 -7.018 -17.837 1.00 85.38 101 GLY A N 1
ATOM 807 C CA . GLY A 1 101 ? 7.165 -7.601 -16.641 1.00 85.38 101 GLY A CA 1
ATOM 808 C C . GLY A 1 101 ? 7.134 -6.694 -15.408 1.00 85.38 101 GLY A C 1
ATOM 809 O O . GLY A 1 101 ? 7.523 -7.129 -14.320 1.00 85.38 101 GLY A O 1
ATOM 810 N N . SER A 1 102 ? 6.649 -5.457 -15.531 1.00 88.50 102 SER A N 1
ATOM 811 C CA . SER A 1 102 ? 6.412 -4.600 -14.372 1.00 88.50 102 SER A CA 1
ATOM 812 C C . SER A 1 102 ? 5.206 -5.084 -13.564 1.00 88.50 102 SER A C 1
ATOM 814 O O . SER A 1 102 ? 4.418 -5.927 -14.001 1.00 88.50 102 SER A O 1
ATOM 816 N N . ILE A 1 103 ? 5.045 -4.535 -12.361 1.00 93.00 103 ILE A N 1
ATOM 817 C CA . ILE A 1 103 ? 3.956 -4.901 -11.458 1.00 93.00 103 ILE A CA 1
ATOM 818 C C . ILE A 1 103 ? 3.049 -3.694 -11.247 1.00 93.00 103 ILE A C 1
ATOM 820 O O . ILE A 1 103 ? 3.493 -2.662 -10.752 1.00 93.00 103 ILE A O 1
ATOM 824 N N . PHE A 1 104 ? 1.771 -3.827 -11.578 1.00 92.25 104 PHE A N 1
ATOM 825 C CA . PHE A 1 104 ? 0.738 -2.888 -11.169 1.00 92.25 104 PHE A CA 1
ATOM 826 C C . PHE A 1 104 ? 0.346 -3.193 -9.721 1.00 92.25 104 PHE A C 1
ATOM 828 O O . PHE A 1 104 ? -0.222 -4.249 -9.433 1.00 92.25 104 PHE A O 1
ATOM 835 N N . ALA A 1 105 ? 0.717 -2.304 -8.800 1.00 93.12 105 ALA A N 1
ATOM 836 C CA . ALA A 1 105 ? 0.443 -2.451 -7.376 1.00 93.12 105 ALA A CA 1
ATOM 837 C C . ALA A 1 105 ? -0.768 -1.604 -6.990 1.00 93.12 105 ALA A C 1
ATOM 839 O O . ALA A 1 105 ? -0.758 -0.390 -7.183 1.00 93.12 105 ALA A O 1
ATOM 840 N N . GLU A 1 106 ? -1.789 -2.243 -6.431 1.00 94.44 106 GLU A N 1
ATOM 841 C CA . GLU A 1 106 ? -3.047 -1.623 -6.029 1.00 94.44 106 GLU A CA 1
ATOM 842 C C . GLU A 1 106 ? -3.161 -1.623 -4.506 1.00 94.44 106 GLU A C 1
ATOM 844 O O . GLU A 1 106 ? -3.138 -2.682 -3.889 1.00 94.44 106 GLU A O 1
ATOM 849 N N . VAL A 1 107 ? -3.312 -0.447 -3.897 1.00 93.31 107 VAL A N 1
ATOM 850 C CA . VAL A 1 107 ? -3.551 -0.279 -2.458 1.00 93.31 107 VAL A CA 1
ATOM 851 C C . VAL A 1 107 ? -4.997 0.153 -2.245 1.00 93.31 107 VAL A C 1
ATOM 853 O O . VAL A 1 107 ? -5.454 1.126 -2.848 1.00 93.31 107 VAL A O 1
ATOM 856 N N . ILE A 1 108 ? -5.710 -0.554 -1.369 1.00 94.56 108 ILE A N 1
ATOM 857 C CA . ILE A 1 108 ? -7.150 -0.385 -1.158 1.00 94.56 108 ILE A CA 1
ATOM 858 C C . ILE A 1 108 ? -7.428 -0.071 0.313 1.00 94.56 108 ILE A C 1
ATOM 860 O O . ILE A 1 108 ? -7.102 -0.849 1.212 1.00 94.56 108 ILE A O 1
ATOM 864 N N . ALA A 1 109 ? -8.102 1.051 0.551 1.00 93.62 109 ALA A N 1
ATOM 865 C CA . ALA A 1 109 ? -8.635 1.446 1.847 1.00 93.62 109 ALA A CA 1
ATOM 866 C C . ALA A 1 109 ? -10.164 1.338 1.843 1.00 93.62 109 ALA A C 1
ATOM 868 O O . ALA A 1 109 ? -10.831 1.943 1.006 1.00 93.62 109 ALA A O 1
ATOM 869 N N . THR A 1 110 ? -10.729 0.588 2.791 1.00 93.62 110 THR A N 1
ATOM 870 C CA . THR A 1 110 ? -12.172 0.294 2.831 1.00 93.62 110 THR A CA 1
ATOM 871 C C . THR A 1 110 ? -12.838 0.938 4.044 1.00 93.62 110 THR A C 1
ATOM 873 O O . THR A 1 110 ? -12.578 0.545 5.179 1.00 93.62 110 THR A O 1
ATOM 876 N N . PHE A 1 111 ? -13.760 1.866 3.808 1.00 89.75 111 PHE A N 1
ATOM 877 C CA . PHE A 1 111 ? -14.634 2.455 4.817 1.00 89.75 111 PHE A CA 1
ATOM 878 C C . PHE A 1 111 ? -15.939 1.661 4.897 1.00 89.75 111 PHE A C 1
ATOM 880 O O . PHE A 1 111 ? -16.623 1.471 3.887 1.00 89.75 111 PHE A O 1
ATOM 887 N N . LYS A 1 112 ? -16.305 1.223 6.104 1.00 83.88 112 LYS A N 1
ATOM 888 C CA . LYS A 1 112 ? -17.665 0.736 6.365 1.00 83.88 112 LYS A CA 1
ATOM 889 C C . LYS A 1 112 ? -18.617 1.936 6.330 1.00 83.88 112 LYS A C 1
ATOM 891 O O . LYS A 1 112 ? -18.308 2.955 6.951 1.00 83.88 112 LYS A O 1
ATOM 896 N N . ILE A 1 113 ? -19.689 1.823 5.547 1.00 74.44 113 ILE A N 1
ATOM 897 C CA . ILE A 1 113 ? -20.764 2.823 5.442 1.00 74.44 113 ILE A CA 1
ATOM 898 C C . ILE A 1 113 ? -21.830 2.488 6.482 1.00 74.44 113 ILE A C 1
ATOM 900 O O . ILE A 1 113 ? -22.062 1.276 6.691 1.00 74.44 113 ILE A O 1
#